Protein AF-A0A1F9QXV8-F1 (afdb_monomer)

pLDDT: mean 73.66, std 19.01, range [27.25, 93.25]

Mean predicted aligned error: 12.84 Å

Solvent-accessible surface area (backbone atoms only — not comparable to full-atom values): 5938 Å² total; per-residue (Å²): 134,53,77,61,58,55,46,53,60,40,51,72,34,73,67,36,40,56,58,51,54,53,46,52,71,59,48,52,61,51,51,46,44,40,28,79,68,62,69,54,78,71,72,92,54,81,56,72,72,52,35,49,53,49,51,51,50,56,52,47,55,51,52,50,52,52,34,54,75,65,69,70,56,74,74,78,74,83,57,82,82,71,82,82,90,82,90,90,80,82,85,90,82,132

Secondary structure (DSSP, 8-state):
--HHHHHHHHHHSHHHHHHHHHHHHHHHHHHHHHHTTTT--S-SS-SHHHHHHHHHHHHHHHHHHHHHHTT---GGGS-TT-------------

Structure (mmCIF, N/CA/C/O backbone):
data_AF-A0A1F9QXV8-F1
#
_entry.id   AF-A0A1F9QXV8-F1
#
loop_
_atom_site.group_PDB
_atom_site.id
_atom_site.type_symbol
_atom_site.label_atom_id
_atom_site.label_alt_id
_atom_site.label_comp_id
_atom_site.label_asym_id
_atom_site.label_entity_id
_atom_site.label_seq_id
_atom_site.pdbx_PDB_ins_code
_atom_site.Cartn_x
_atom_site.Cartn_y
_atom_site.Cartn_z
_atom_site.occupancy
_atom_site.B_iso_or_equiv
_atom_site.auth_seq_id
_atom_site.auth_comp_id
_atom_site.auth_asym_id
_atom_site.auth_atom_id
_atom_site.pdbx_PDB_model_num
ATOM 1 N N . MET A 1 1 ? -12.668 14.717 18.191 1.00 64.56 1 MET A N 1
ATOM 2 C CA . MET A 1 1 ? -12.818 13.355 17.640 1.00 64.56 1 MET A CA 1
ATOM 3 C C . MET A 1 1 ? -11.624 13.041 16.746 1.00 64.56 1 MET A C 1
ATOM 5 O O . MET A 1 1 ? -11.429 13.731 15.747 1.00 64.56 1 MET A O 1
ATOM 9 N N . THR A 1 2 ? -10.800 12.063 17.112 1.00 92.62 2 THR A N 1
ATOM 10 C CA . THR A 1 2 ? -9.571 11.693 16.391 1.00 92.62 2 THR A CA 1
ATOM 11 C C . THR A 1 2 ? -9.872 10.946 15.082 1.00 92.62 2 THR A C 1
ATOM 13 O O . THR A 1 2 ? -10.982 10.454 14.850 1.00 92.62 2 THR A O 1
ATOM 16 N N . ALA A 1 3 ? -8.886 10.848 14.182 1.00 85.94 3 ALA A N 1
ATOM 17 C CA . ALA A 1 3 ? -9.026 10.076 12.941 1.00 85.94 3 ALA A CA 1
ATOM 18 C C . ALA A 1 3 ? -9.340 8.592 13.213 1.00 85.94 3 ALA A C 1
ATOM 20 O O . ALA A 1 3 ? -10.117 7.979 12.474 1.00 85.94 3 ALA A O 1
ATOM 21 N N . ARG A 1 4 ? -8.786 8.054 14.305 1.00 87.56 4 ARG A N 1
ATOM 22 C CA . ARG A 1 4 ? -9.029 6.696 14.790 1.00 87.56 4 ARG A CA 1
ATOM 23 C C . ARG A 1 4 ? -10.475 6.508 15.242 1.00 87.56 4 ARG A C 1
ATOM 25 O O . ARG A 1 4 ? -11.157 5.649 14.696 1.00 87.56 4 ARG A O 1
ATOM 32 N N . GLU A 1 5 ? -10.975 7.368 16.127 1.00 90.38 5 GLU A N 1
ATOM 33 C CA . GLU A 1 5 ? -12.365 7.315 16.619 1.00 90.38 5 GLU A CA 1
ATOM 34 C C . GLU A 1 5 ? -13.384 7.421 15.476 1.00 90.38 5 GLU A C 1
ATOM 36 O O . GLU A 1 5 ? -14.405 6.730 15.437 1.00 90.38 5 GLU A O 1
ATOM 41 N N . ARG A 1 6 ? -13.100 8.269 14.479 1.00 88.38 6 ARG A N 1
ATOM 42 C CA . ARG A 1 6 ? -13.923 8.372 13.268 1.00 88.38 6 ARG A CA 1
ATOM 43 C C . ARG A 1 6 ? -13.957 7.066 12.478 1.00 88.38 6 ARG A C 1
ATOM 45 O O . ARG A 1 6 ? -14.992 6.753 11.885 1.00 88.38 6 ARG A O 1
ATOM 52 N N . MET A 1 7 ? -12.835 6.354 12.403 1.00 89.62 7 MET A N 1
ATOM 53 C CA . MET A 1 7 ? -12.747 5.088 11.683 1.00 89.62 7 MET A CA 1
ATOM 54 C C . MET A 1 7 ? -13.415 3.956 12.462 1.00 89.62 7 MET A C 1
ATOM 56 O O . MET A 1 7 ? -14.195 3.214 11.874 1.00 89.62 7 MET A O 1
ATOM 60 N N . GLU A 1 8 ? -13.217 3.887 13.777 1.00 90.69 8 GLU A N 1
ATOM 61 C CA . GLU A 1 8 ? -13.920 2.950 14.660 1.00 90.69 8 GLU A CA 1
ATOM 62 C C . GLU A 1 8 ? -15.436 3.096 14.496 1.00 90.69 8 GLU A C 1
ATOM 64 O O . GLU A 1 8 ? -16.117 2.131 14.151 1.00 90.69 8 GLU A O 1
ATOM 69 N N . ARG A 1 9 ? -15.962 4.326 14.557 1.00 91.81 9 ARG A N 1
ATOM 70 C CA . ARG A 1 9 ? -17.392 4.578 14.320 1.00 91.81 9 ARG A CA 1
ATOM 71 C C . ARG A 1 9 ? -17.860 4.123 12.932 1.00 91.81 9 ARG A C 1
ATOM 73 O O . ARG A 1 9 ? -18.963 3.599 12.797 1.00 91.81 9 ARG A O 1
ATOM 80 N N . LYS A 1 10 ? -17.041 4.297 11.887 1.00 87.06 10 LYS A N 1
ATOM 81 C CA . LYS A 1 10 ? -17.359 3.809 10.531 1.00 87.06 10 LYS A CA 1
ATOM 82 C C . LYS A 1 10 ? -17.418 2.277 10.484 1.00 87.06 10 LYS A C 1
ATOM 84 O O . LYS A 1 10 ? -18.350 1.744 9.879 1.00 87.06 10 LYS A O 1
ATOM 89 N N . LEU A 1 11 ? -16.484 1.581 11.137 1.00 90.75 11 LEU A N 1
ATOM 90 C CA . LEU A 1 11 ? -16.427 0.113 11.195 1.00 90.75 11 LEU A CA 1
ATOM 91 C C . LEU A 1 11 ? -17.550 -0.518 12.022 1.00 90.75 11 LEU A C 1
ATOM 93 O O . LEU A 1 11 ? -17.843 -1.691 11.829 1.00 90.75 11 LEU A O 1
ATOM 97 N N . LEU A 1 12 ? -18.217 0.221 12.907 1.00 92.19 12 LEU A N 1
ATOM 98 C CA . LEU A 1 12 ? -19.371 -0.312 13.644 1.00 92.19 12 LEU A CA 1
ATOM 99 C C . LEU A 1 12 ? -20.603 -0.516 12.745 1.00 92.19 12 LEU A C 1
ATOM 101 O O . LEU A 1 12 ? -21.460 -1.357 13.021 1.00 92.19 12 LEU A O 1
ATOM 105 N N . THR A 1 13 ? -20.693 0.207 11.627 1.00 93.25 13 THR A N 1
ATOM 106 C CA . THR A 1 13 ? -21.836 0.112 10.709 1.00 93.25 13 THR A CA 1
ATOM 107 C C . THR A 1 13 ? -21.723 -1.098 9.773 1.00 93.25 13 THR A C 1
ATOM 109 O O . THR A 1 13 ? -20.647 -1.397 9.255 1.00 93.25 13 THR A O 1
ATOM 112 N N . LYS A 1 14 ? -22.845 -1.777 9.467 1.00 88.88 14 LYS A N 1
ATOM 113 C CA . LYS A 1 14 ? -22.878 -2.875 8.471 1.00 88.88 14 LYS A CA 1
ATOM 114 C C . LYS A 1 14 ? -22.310 -2.432 7.112 1.00 88.88 14 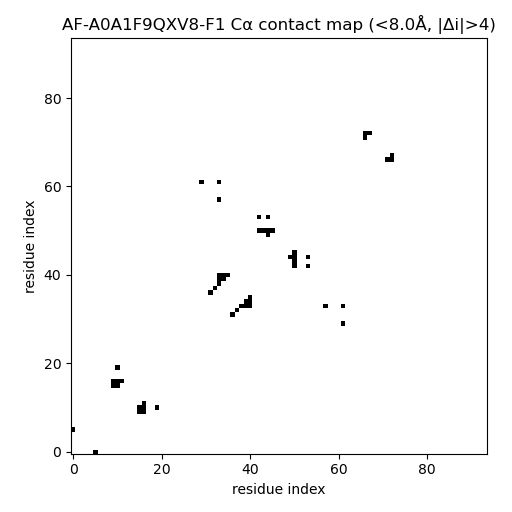LYS A C 1
ATOM 116 O O . LYS A 1 14 ? -21.466 -3.123 6.548 1.00 88.88 14 LYS A O 1
ATOM 121 N N . ARG A 1 15 ? -22.701 -1.239 6.644 1.00 88.44 15 ARG A N 1
ATOM 122 C CA . ARG A 1 15 ? -22.190 -0.627 5.405 1.00 88.44 15 ARG A CA 1
ATOM 123 C C . ARG A 1 15 ? -20.679 -0.382 5.454 1.00 88.44 15 ARG A C 1
ATOM 125 O O . ARG A 1 15 ? -19.979 -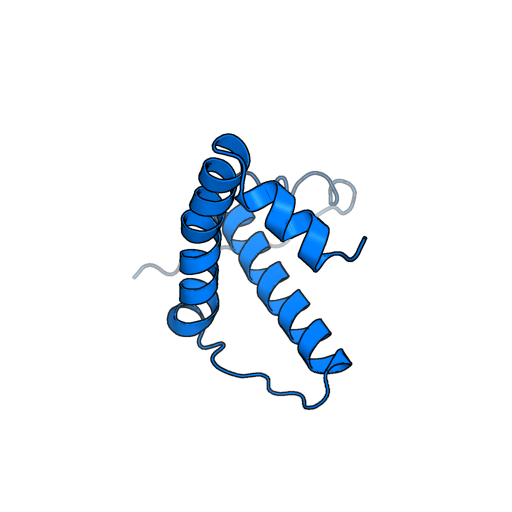0.694 4.497 1.00 88.44 15 ARG A O 1
ATOM 132 N N . GLY A 1 16 ? -20.173 0.162 6.561 1.00 87.00 16 GLY A N 1
ATOM 133 C CA . GLY A 1 16 ? -18.749 0.438 6.733 1.00 87.00 16 GLY A CA 1
ATOM 134 C C . GLY A 1 16 ? -17.900 -0.828 6.783 1.00 87.00 16 GLY A C 1
ATOM 135 O O . GLY A 1 16 ? -16.852 -0.859 6.147 1.00 87.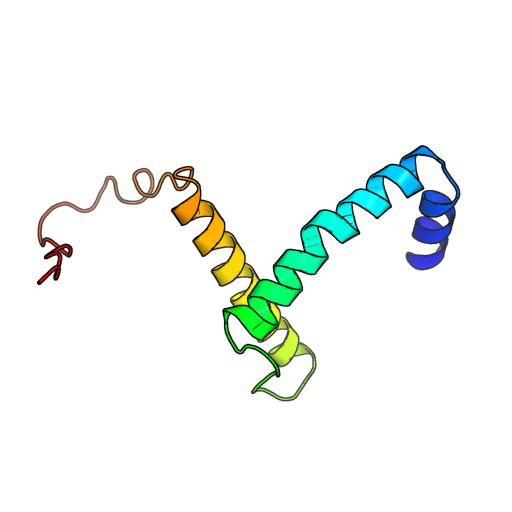00 16 GLY A O 1
ATOM 136 N N . ARG A 1 17 ? -18.374 -1.898 7.437 1.00 86.88 17 ARG A N 1
ATOM 137 C CA . ARG A 1 17 ? -17.704 -3.214 7.412 1.00 86.88 17 ARG A CA 1
ATOM 138 C C . ARG A 1 17 ? -17.650 -3.812 6.015 1.00 86.88 17 ARG A C 1
ATOM 140 O O . ARG A 1 17 ? -16.594 -4.285 5.611 1.00 86.88 17 ARG A O 1
ATOM 147 N N . ALA A 1 18 ? -18.757 -3.762 5.273 1.00 86.62 18 ALA A N 1
ATOM 148 C CA . ALA A 1 18 ? -18.807 -4.271 3.904 1.00 86.62 18 ALA A CA 1
ATOM 149 C C . ALA A 1 18 ? -17.813 -3.533 2.990 1.00 86.62 18 ALA A C 1
ATOM 151 O O . ALA A 1 18 ? -17.009 -4.170 2.316 1.00 86.62 18 ALA A O 1
ATOM 152 N N . LEU A 1 19 ? -17.793 -2.196 3.042 1.00 85.69 19 LEU A N 1
ATOM 153 C CA . LEU A 1 19 ? -16.822 -1.380 2.304 1.00 85.69 19 LEU A CA 1
ATOM 154 C C . LEU A 1 19 ? -15.377 -1.650 2.736 1.00 85.69 19 LEU A C 1
ATOM 156 O O . LEU A 1 19 ? -14.483 -1.732 1.899 1.00 85.69 19 LEU A O 1
ATOM 160 N N . TYR A 1 20 ? -15.133 -1.808 4.036 1.00 85.25 20 TYR A N 1
ATOM 161 C CA . TYR A 1 20 ? -13.792 -2.080 4.543 1.00 85.25 20 TYR A CA 1
ATOM 162 C C . TYR A 1 20 ? -13.282 -3.464 4.118 1.00 85.25 20 TYR A C 1
ATOM 164 O O . TYR A 1 20 ? -12.106 -3.605 3.790 1.00 85.25 20 TYR A O 1
ATOM 172 N N . LYS A 1 21 ? -14.165 -4.467 4.027 1.00 84.06 21 LYS A N 1
ATOM 173 C CA . LYS A 1 21 ? -13.830 -5.811 3.530 1.00 84.06 21 LYS A CA 1
ATOM 174 C C . LYS A 1 21 ? -13.324 -5.788 2.081 1.00 84.06 21 LYS A C 1
ATOM 176 O O . LYS A 1 21 ? -12.376 -6.500 1.760 1.00 84.06 21 LYS A O 1
ATOM 181 N N . LEU A 1 22 ? -13.892 -4.929 1.229 1.00 84.38 22 LEU A N 1
ATOM 182 C CA . LEU A 1 22 ? -13.432 -4.742 -0.158 1.00 84.38 22 LEU A CA 1
ATOM 183 C C . LEU A 1 22 ? -11.999 -4.194 -0.231 1.00 84.38 22 LEU A C 1
ATOM 185 O O . LEU A 1 22 ? -11.260 -4.493 -1.170 1.00 84.38 22 LEU A O 1
ATOM 189 N N . ARG A 1 23 ? -11.581 -3.415 0.776 1.00 76.88 23 ARG A N 1
ATOM 190 C CA . ARG A 1 23 ? -10.216 -2.888 0.845 1.00 76.88 23 ARG A CA 1
ATOM 191 C C . ARG A 1 23 ? -9.19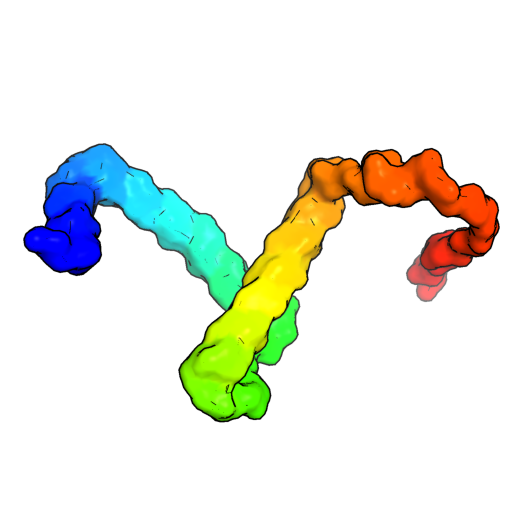7 -4.016 0.949 1.00 76.88 23 ARG A C 1
ATOM 193 O O . ARG A 1 23 ? -8.217 -3.965 0.219 1.00 76.88 23 ARG A O 1
ATOM 200 N N . GLY A 1 24 ? -9.459 -5.033 1.773 1.00 74.94 24 GLY A N 1
ATOM 201 C CA . GLY A 1 24 ? -8.603 -6.221 1.871 1.00 74.94 24 GLY A CA 1
ATOM 202 C C . GLY A 1 24 ? -8.448 -6.921 0.519 1.00 74.94 24 GLY A C 1
ATOM 203 O O . GLY A 1 24 ? -7.342 -7.154 0.058 1.00 74.94 24 GLY A O 1
ATOM 204 N N . GLN A 1 25 ? -9.550 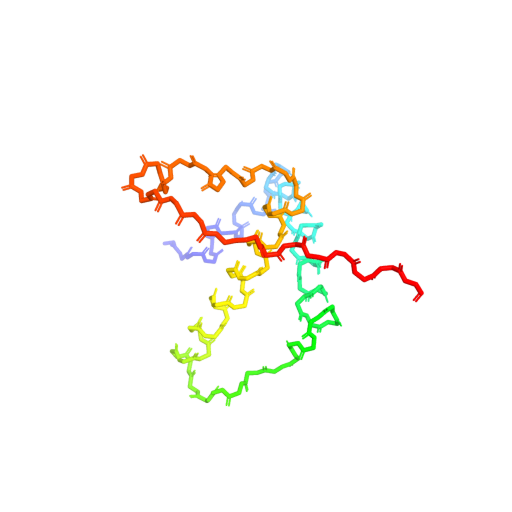-7.123 -0.204 1.00 77.75 25 GLN A N 1
ATOM 205 C CA . GLN A 1 25 ? -9.511 -7.747 -1.534 1.00 77.75 25 GLN A CA 1
ATOM 206 C C . GLN A 1 25 ? -8.718 -6.946 -2.575 1.00 77.75 25 GLN A C 1
ATOM 208 O O . GLN A 1 25 ? -8.218 -7.517 -3.537 1.00 77.75 25 GLN A O 1
ATOM 213 N N . THR A 1 26 ? -8.617 -5.627 -2.408 1.00 73.56 26 THR A N 1
ATOM 214 C CA . THR A 1 26 ? -7.955 -4.753 -3.385 1.00 73.56 26 THR A CA 1
ATOM 215 C C . THR A 1 26 ? -6.492 -4.504 -3.033 1.00 73.56 26 THR A C 1
ATOM 217 O O . THR A 1 26 ? -5.644 -4.468 -3.923 1.00 73.56 26 THR A O 1
ATOM 220 N N . ILE A 1 27 ? -6.192 -4.305 -1.747 1.00 75.75 27 ILE A N 1
ATOM 221 C CA . ILE A 1 27 ? -4.872 -3.866 -1.293 1.00 75.75 27 ILE A CA 1
ATOM 222 C C . ILE A 1 27 ? -3.918 -5.034 -1.037 1.00 75.75 27 ILE A C 1
ATOM 224 O O . ILE A 1 27 ? -2.746 -4.916 -1.374 1.00 75.75 27 ILE A O 1
ATOM 228 N N . GLU A 1 28 ? -4.405 -6.170 -0.530 1.00 81.88 28 GLU A N 1
ATOM 229 C CA . GLU A 1 28 ? -3.579 -7.364 -0.298 1.00 81.88 28 GLU A CA 1
ATOM 230 C C . GLU A 1 28 ? -2.899 -7.871 -1.581 1.00 81.88 28 GLU A C 1
ATOM 232 O O . GLU A 1 28 ? -1.676 -8.021 -1.582 1.00 81.88 28 GLU A O 1
ATOM 237 N N . PRO A 1 29 ? -3.600 -8.033 -2.726 1.00 79.19 29 PRO A N 1
ATOM 238 C CA . PRO A 1 29 ? -2.922 -8.428 -3.959 1.00 79.19 29 PRO A CA 1
ATOM 239 C C . PRO A 1 29 ? -1.984 -7.339 -4.494 1.00 79.19 29 PRO A C 1
ATOM 241 O O . PRO A 1 29 ? -1.000 -7.662 -5.154 1.00 79.19 29 PRO A O 1
ATOM 244 N N . ALA A 1 30 ? -2.245 -6.056 -4.219 1.00 77.19 30 ALA A N 1
ATOM 245 C CA . ALA A 1 30 ? -1.325 -4.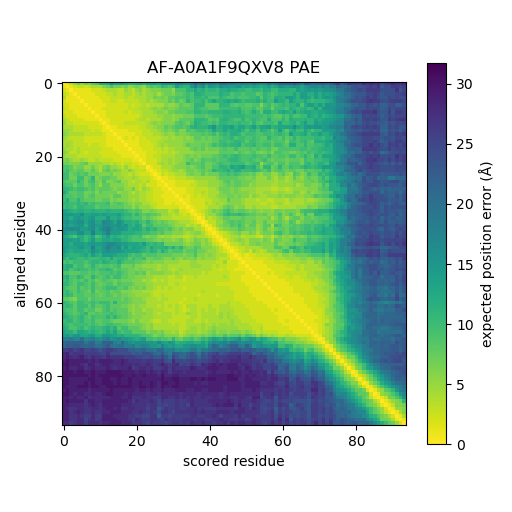985 -4.598 1.00 77.19 30 ALA A CA 1
ATOM 246 C C . ALA A 1 30 ? -0.020 -5.063 -3.790 1.00 77.19 30 ALA A C 1
ATOM 248 O O . ALA A 1 30 ? 1.059 -4.944 -4.370 1.00 77.19 30 ALA A O 1
ATOM 249 N N . PHE A 1 31 ? -0.108 -5.324 -2.483 1.00 75.19 31 PHE A N 1
ATOM 250 C CA . PHE A 1 31 ? 1.058 -5.541 -1.629 1.00 75.19 31 PHE A CA 1
ATOM 251 C C . PHE A 1 31 ? 1.840 -6.793 -2.028 1.00 75.19 31 PHE A C 1
ATOM 253 O O . PHE A 1 31 ? 3.056 -6.698 -2.171 1.00 75.19 31 PHE A O 1
ATOM 260 N N . GLY A 1 32 ? 1.169 -7.920 -2.288 1.00 81.19 32 GLY A N 1
ATOM 261 C CA . GLY A 1 32 ? 1.828 -9.136 -2.784 1.00 81.19 32 GLY A CA 1
ATOM 262 C C . GLY A 1 32 ? 2.533 -8.918 -4.129 1.00 81.19 32 GLY A C 1
ATOM 263 O O . GLY A 1 32 ? 3.675 -9.311 -4.315 1.00 81.19 32 GLY A O 1
ATOM 264 N N . GLN A 1 33 ? 1.915 -8.182 -5.060 1.00 82.62 33 GLN A N 1
ATOM 265 C CA . GLN A 1 33 ? 2.549 -7.848 -6.344 1.00 82.62 33 GLN A CA 1
ATOM 266 C C . GLN A 1 33 ? 3.731 -6.877 -6.222 1.00 82.62 33 GLN A C 1
ATOM 268 O O . GLN A 1 33 ? 4.586 -6.847 -7.105 1.00 82.62 33 GLN A O 1
ATOM 273 N N . ILE A 1 34 ? 3.755 -6.026 -5.196 1.00 82.12 34 ILE A N 1
ATOM 274 C CA . ILE A 1 34 ? 4.881 -5.119 -4.942 1.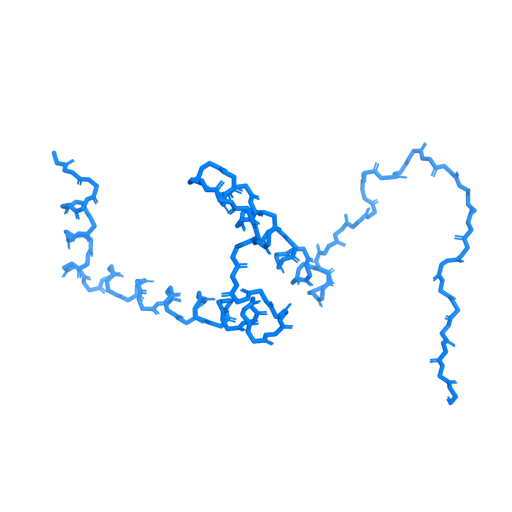00 82.12 34 ILE A CA 1
ATOM 275 C C . ILE A 1 34 ? 6.043 -5.884 -4.303 1.00 82.12 34 ILE A C 1
ATOM 277 O O . ILE A 1 34 ? 7.170 -5.717 -4.757 1.00 82.12 34 ILE A O 1
ATOM 281 N N . LYS A 1 35 ? 5.763 -6.727 -3.307 1.00 78.00 35 LYS A N 1
ATOM 282 C CA . LYS A 1 35 ? 6.766 -7.527 -2.597 1.00 78.00 35 LYS A CA 1
ATOM 283 C C . LYS A 1 35 ? 7.270 -8.675 -3.470 1.00 78.00 35 LYS A C 1
ATOM 285 O O . LYS A 1 35 ? 8.294 -8.535 -4.126 1.00 78.00 35 LYS A O 1
ATOM 290 N N . ASP A 1 36 ? 6.461 -9.714 -3.646 1.00 78.06 36 ASP A N 1
ATOM 291 C CA . ASP A 1 36 ? 6.850 -10.927 -4.375 1.00 78.06 36 ASP A CA 1
ATOM 292 C C . ASP A 1 36 ? 6.957 -10.690 -5.888 1.00 78.06 36 ASP A C 1
ATOM 294 O O . ASP A 1 36 ? 7.856 -11.186 -6.560 1.00 78.06 36 ASP A O 1
ATOM 298 N N . GLY A 1 37 ? 6.033 -9.906 -6.452 1.00 72.81 37 GLY A N 1
ATOM 299 C CA . GLY A 1 37 ? 5.964 -9.691 -7.902 1.00 72.81 37 GLY A CA 1
ATOM 300 C C . GLY A 1 37 ? 7.017 -8.730 -8.465 1.00 72.81 37 GLY A C 1
ATOM 301 O O . GLY A 1 37 ? 7.204 -8.682 -9.681 1.00 72.81 37 GLY A O 1
ATOM 302 N N . ARG A 1 38 ? 7.672 -7.932 -7.614 1.00 73.56 38 ARG A N 1
ATOM 303 C CA . ARG A 1 38 ? 8.669 -6.928 -8.022 1.00 73.56 38 ARG A CA 1
ATOM 304 C C . ARG A 1 38 ? 9.943 -6.908 -7.183 1.00 73.56 38 ARG A C 1
ATOM 306 O O . ARG A 1 38 ? 10.820 -6.100 -7.476 1.00 73.56 38 ARG A O 1
ATOM 313 N N . GLY A 1 39 ? 10.057 -7.781 -6.184 1.00 77.19 39 GLY A N 1
ATOM 314 C CA . GLY A 1 39 ? 11.220 -7.870 -5.302 1.00 77.19 39 GLY A CA 1
ATOM 315 C C . GLY A 1 39 ? 11.420 -6.628 -4.431 1.00 77.19 39 GLY A C 1
ATOM 316 O O . GLY A 1 39 ? 12.543 -6.337 -4.025 1.00 77.19 39 GLY A O 1
ATOM 317 N N . CYS A 1 40 ? 10.366 -5.843 -4.177 1.00 76.31 40 CYS A N 1
ATOM 318 C CA . CYS A 1 40 ? 10.445 -4.655 -3.326 1.00 76.31 40 CYS A CA 1
ATOM 319 C C . CYS A 1 40 ? 10.184 -5.024 -1.856 1.00 76.31 40 CYS A C 1
ATOM 321 O O . CYS A 1 40 ? 9.206 -4.572 -1.255 1.00 76.31 40 CYS A O 1
ATOM 323 N N . ASP A 1 41 ? 11.053 -5.857 -1.283 1.00 74.56 41 ASP A N 1
ATOM 324 C CA . ASP A 1 41 ? 10.889 -6.396 0.076 1.00 74.56 41 ASP A CA 1
ATOM 325 C C . ASP A 1 41 ? 11.411 -5.464 1.180 1.00 74.56 41 ASP A C 1
ATOM 327 O O . ASP A 1 41 ? 11.155 -5.682 2.366 1.00 74.56 41 ASP A O 1
ATOM 331 N N . GLY A 1 42 ? 12.100 -4.383 0.806 1.00 79.31 42 GLY A N 1
ATOM 332 C CA . GLY A 1 42 ? 12.641 -3.401 1.738 1.00 79.31 42 GLY A CA 1
ATOM 333 C C . GLY A 1 42 ? 12.847 -2.022 1.116 1.00 79.31 42 GLY A C 1
ATOM 334 O O . GLY A 1 42 ? 12.831 -1.853 -0.101 1.00 79.31 42 GLY A O 1
ATOM 335 N N . PHE A 1 43 ? 13.048 -1.030 1.982 1.00 79.81 43 PHE A N 1
ATOM 336 C CA . PHE A 1 43 ? 13.419 0.330 1.592 1.00 79.81 43 PHE A CA 1
ATOM 337 C C . PHE A 1 43 ? 14.941 0.456 1.551 1.00 79.81 43 PHE A C 1
ATOM 339 O O . PHE A 1 43 ? 15.624 0.059 2.498 1.00 79.81 43 PHE A O 1
ATOM 346 N N . SER A 1 44 ? 15.479 1.021 0.472 1.00 80.56 44 SER A N 1
ATOM 347 C CA . SER A 1 44 ? 16.924 1.236 0.342 1.00 80.56 44 SER A CA 1
ATOM 348 C C . SER A 1 44 ? 17.375 2.499 1.076 1.00 80.56 44 SER A C 1
ATOM 350 O O . SER A 1 44 ? 18.500 2.545 1.580 1.00 80.56 44 SER A O 1
ATOM 352 N N . ARG A 1 45 ? 16.516 3.525 1.184 1.00 79.62 45 ARG A N 1
ATOM 353 C CA . ARG A 1 45 ? 16.818 4.744 1.949 1.00 79.62 45 ARG A CA 1
ATOM 354 C C . ARG A 1 45 ? 16.322 4.646 3.387 1.00 79.62 45 ARG A C 1
ATOM 356 O O . ARG A 1 45 ? 15.248 4.128 3.681 1.00 79.62 45 ARG A O 1
ATOM 363 N N . ARG A 1 46 ? 17.107 5.221 4.301 1.00 81.44 46 ARG A N 1
ATOM 364 C CA . ARG A 1 46 ? 16.750 5.367 5.719 1.00 81.44 46 ARG A CA 1
ATOM 365 C C . ARG A 1 46 ? 16.122 6.740 5.965 1.00 81.44 46 ARG A C 1
ATOM 367 O O . ARG A 1 46 ? 16.540 7.730 5.364 1.00 81.44 46 ARG A O 1
ATOM 374 N N . GLY A 1 47 ? 15.153 6.789 6.879 1.00 85.94 47 GLY A N 1
ATOM 375 C CA . GLY A 1 47 ? 14.404 7.996 7.246 1.00 85.94 47 GLY A CA 1
ATOM 376 C C . GLY A 1 47 ? 12.960 7.982 6.734 1.00 85.94 47 GLY A C 1
ATOM 377 O O . GLY A 1 47 ? 12.686 7.576 5.610 1.00 85.94 47 GLY A O 1
ATOM 378 N N . ALA A 1 48 ? 12.014 8.441 7.559 1.00 83.69 48 ALA A N 1
ATOM 379 C CA . ALA A 1 48 ? 10.584 8.347 7.242 1.00 83.69 48 ALA A CA 1
ATOM 380 C C . ALA A 1 48 ? 10.197 9.116 5.965 1.00 83.69 48 ALA A C 1
ATOM 382 O O . ALA A 1 48 ? 9.445 8.608 5.142 1.00 83.69 48 ALA A O 1
ATOM 383 N N . LYS A 1 49 ? 10.752 10.320 5.765 1.00 87.62 49 LYS A N 1
ATOM 384 C CA . LYS A 1 49 ? 10.451 11.157 4.588 1.00 87.62 49 LYS A CA 1
ATOM 385 C C . LYS A 1 49 ? 10.947 10.539 3.273 1.00 87.62 49 LYS A C 1
ATOM 387 O O . LYS A 1 49 ? 10.282 10.626 2.244 1.00 87.62 49 LYS A O 1
ATOM 392 N N . THR A 1 50 ? 12.127 9.927 3.294 1.00 85.12 50 THR A N 1
ATOM 393 C CA . THR A 1 50 ? 12.750 9.312 2.114 1.00 85.12 50 THR A CA 1
ATOM 394 C C . THR A 1 50 ? 12.120 7.959 1.794 1.00 85.12 50 THR A C 1
ATOM 396 O O . THR A 1 50 ? 11.870 7.679 0.620 1.00 85.12 50 THR A O 1
ATOM 399 N N . ALA A 1 51 ? 11.779 7.169 2.816 1.00 85.12 51 ALA A N 1
ATOM 400 C CA . ALA A 1 51 ? 11.001 5.942 2.661 1.00 85.12 51 ALA A CA 1
ATOM 401 C C . ALA A 1 51 ? 9.597 6.224 2.096 1.00 85.12 51 ALA A C 1
ATOM 403 O O . ALA A 1 51 ? 9.149 5.519 1.198 1.00 85.12 51 ALA A O 1
ATOM 404 N N . ASP A 1 52 ? 8.934 7.300 2.532 1.00 85.25 52 ASP A N 1
ATOM 405 C CA . ASP A 1 52 ? 7.625 7.708 2.001 1.00 85.25 52 ASP A CA 1
ATOM 406 C C . ASP A 1 52 ? 7.685 8.084 0.509 1.00 85.25 52 ASP A C 1
ATOM 408 O O . ASP A 1 52 ? 6.840 7.682 -0.295 1.00 85.25 52 ASP A O 1
ATOM 412 N N . SER A 1 53 ? 8.750 8.781 0.105 1.00 86.44 53 SER A N 1
ATOM 413 C CA . SER A 1 53 ? 8.991 9.100 -1.308 1.00 86.44 53 SER A CA 1
ATOM 414 C C . SER A 1 53 ? 9.278 7.844 -2.148 1.00 86.44 53 SER A C 1
ATOM 416 O O . SER A 1 53 ? 8.823 7.743 -3.286 1.00 86.44 53 SER A O 1
ATOM 418 N N . GLU A 1 54 ? 10.008 6.868 -1.595 1.00 86.69 54 GLU A N 1
ATOM 419 C CA . GLU A 1 54 ? 10.234 5.555 -2.227 1.00 86.69 54 GLU A CA 1
ATOM 420 C C . GLU A 1 54 ? 8.929 4.781 -2.392 1.00 86.69 54 GLU A C 1
ATOM 422 O O . GLU A 1 54 ? 8.617 4.289 -3.477 1.00 86.69 54 GLU A O 1
ATOM 427 N N . TRP A 1 55 ? 8.139 4.721 -1.323 1.00 85.25 55 TRP A N 1
ATOM 428 C CA . TRP A 1 55 ? 6.841 4.070 -1.309 1.00 85.25 55 TRP A CA 1
ATOM 429 C C . TRP A 1 55 ? 5.892 4.667 -2.351 1.00 85.25 55 TRP A C 1
ATOM 431 O O . TRP A 1 55 ? 5.247 3.938 -3.109 1.00 85.25 55 TRP A O 1
ATOM 441 N N . SER A 1 56 ? 5.865 5.996 -2.448 1.00 87.38 56 SER A N 1
ATOM 442 C CA . SER A 1 56 ? 5.072 6.727 -3.436 1.00 87.38 56 SER A CA 1
ATOM 443 C C . SER A 1 56 ? 5.484 6.393 -4.871 1.00 87.38 56 SER A C 1
ATOM 445 O O . SER A 1 56 ? 4.619 6.174 -5.726 1.00 87.38 56 SER A O 1
ATOM 447 N N . LEU A 1 57 ? 6.787 6.283 -5.143 1.00 89.25 57 LEU A N 1
ATOM 448 C CA . LEU A 1 57 ? 7.291 5.880 -6.456 1.00 89.25 57 LEU A CA 1
ATOM 449 C C . LEU A 1 57 ? 6.893 4.435 -6.794 1.00 89.25 57 LEU A C 1
ATOM 451 O O . LEU A 1 57 ? 6.355 4.192 -7.875 1.00 89.25 57 LEU A O 1
ATOM 455 N N . MET A 1 58 ? 7.072 3.492 -5.864 1.00 86.31 58 MET A N 1
ATOM 456 C CA . MET A 1 58 ? 6.685 2.084 -6.047 1.00 86.31 58 MET A CA 1
ATOM 457 C C . MET A 1 58 ? 5.180 1.912 -6.298 1.00 86.31 58 MET A C 1
ATOM 459 O O . MET A 1 58 ? 4.759 1.149 -7.172 1.00 86.31 58 MET A O 1
ATOM 463 N N . CYS A 1 59 ? 4.342 2.659 -5.576 1.00 86.62 59 CYS A N 1
ATOM 464 C CA . CYS A 1 59 ? 2.898 2.670 -5.806 1.00 86.62 59 CYS A CA 1
ATOM 465 C C . CYS A 1 59 ? 2.542 3.274 -7.171 1.00 86.62 59 CYS A C 1
ATOM 467 O O . CYS A 1 59 ? 1.643 2.786 -7.859 1.00 86.62 59 CYS A O 1
ATOM 469 N N . THR A 1 60 ? 3.254 4.318 -7.591 1.00 88.00 60 THR A N 1
ATOM 470 C CA . THR A 1 60 ? 3.027 4.965 -8.887 1.00 88.00 60 THR A CA 1
ATOM 471 C C . THR A 1 60 ? 3.344 4.009 -10.031 1.00 88.00 60 THR A C 1
ATOM 473 O O . THR A 1 60 ? 2.495 3.796 -10.895 1.00 88.00 60 THR A O 1
ATOM 476 N N . THR A 1 61 ? 4.503 3.348 -10.009 1.00 88.94 61 THR A N 1
ATOM 477 C CA . THR A 1 61 ? 4.869 2.361 -11.039 1.00 88.94 61 THR A CA 1
ATOM 478 C C . THR A 1 61 ? 3.914 1.162 -11.046 1.00 88.94 61 THR A C 1
ATOM 480 O O . THR A 1 61 ? 3.548 0.679 -12.120 1.00 88.94 61 THR A O 1
ATOM 483 N N . HIS A 1 62 ? 3.414 0.723 -9.881 1.00 85.25 62 HIS A N 1
ATOM 484 C CA . HIS A 1 62 ? 2.321 -0.254 -9.794 1.00 85.25 62 HIS A CA 1
ATOM 485 C C . HIS A 1 62 ? 1.078 0.187 -10.561 1.00 85.25 62 HIS A C 1
ATOM 487 O O . HIS A 1 62 ? 0.582 -0.549 -11.416 1.00 85.25 62 HIS A O 1
ATOM 493 N N . ASN A 1 63 ? 0.587 1.386 -10.266 1.00 85.81 63 ASN A N 1
ATOM 494 C CA . ASN A 1 63 ? -0.642 1.903 -10.850 1.00 85.81 63 ASN A CA 1
ATOM 495 C C . ASN A 1 63 ? -0.494 2.140 -12.357 1.00 85.81 63 ASN A C 1
ATOM 497 O O . ASN A 1 63 ? -1.386 1.770 -13.120 1.00 85.81 63 ASN A O 1
ATOM 501 N N . LEU A 1 64 ? 0.648 2.675 -12.796 1.00 86.06 64 LEU A N 1
ATOM 502 C CA . LEU A 1 64 ? 0.960 2.873 -14.212 1.00 86.06 64 LEU A CA 1
ATOM 503 C C . LEU A 1 64 ? 0.962 1.550 -14.981 1.00 86.06 64 LEU A C 1
ATOM 505 O O . LEU A 1 64 ? 0.332 1.459 -16.034 1.00 86.06 64 LEU A O 1
ATOM 509 N N . LEU A 1 65 ? 1.580 0.502 -14.430 1.00 85.88 65 LEU A N 1
ATOM 510 C CA . LEU A 1 65 ? 1.581 -0.822 -15.052 1.00 85.88 65 LEU A CA 1
ATOM 511 C C . LEU A 1 65 ? 0.161 -1.390 -15.188 1.00 85.88 65 LEU A C 1
ATOM 513 O O . LEU A 1 65 ? -0.173 -1.978 -16.217 1.00 85.88 65 LEU A O 1
ATOM 517 N N . LYS A 1 66 ? -0.705 -1.188 -14.186 1.00 85.12 66 LYS A N 1
ATOM 518 C CA . LYS A 1 66 ? -2.115 -1.604 -14.272 1.00 85.12 66 LYS A CA 1
ATOM 519 C C . LYS A 1 66 ? -2.885 -0.814 -15.326 1.00 85.12 66 LYS A C 1
ATOM 521 O O . LYS A 1 66 ? -3.669 -1.410 -16.062 1.00 85.12 66 LYS A O 1
ATOM 526 N N . LEU A 1 67 ? -2.659 0.495 -15.431 1.00 86.19 67 LEU A N 1
ATOM 527 C CA . LEU A 1 67 ? -3.285 1.331 -16.458 1.00 86.19 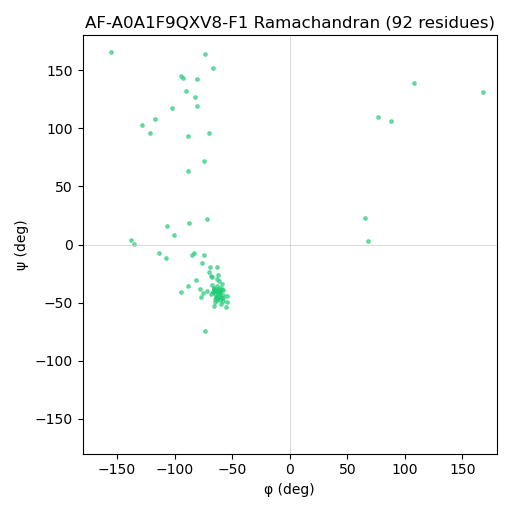67 LEU A CA 1
ATOM 528 C C . LEU A 1 67 ? -2.854 0.909 -17.864 1.00 86.19 67 LEU A C 1
ATOM 530 O O . LEU A 1 67 ? -3.720 0.737 -18.724 1.00 86.19 67 LEU A O 1
ATOM 534 N N . TRP A 1 68 ? -1.557 0.677 -18.071 1.00 85.06 68 TRP A N 1
ATOM 535 C CA . TRP A 1 68 ? -1.015 0.186 -19.335 1.00 85.06 68 TRP A CA 1
ATOM 536 C C . TRP A 1 68 ? -1.610 -1.177 -19.714 1.00 85.06 68 TRP A C 1
ATOM 538 O O . TRP A 1 68 ? -2.208 -1.299 -20.779 1.00 85.06 68 TRP A O 1
ATOM 548 N N . ARG A 1 69 ? -1.582 -2.165 -18.804 1.00 83.38 69 ARG A N 1
ATOM 549 C CA . ARG A 1 69 ? -2.173 -3.501 -19.037 1.00 83.38 69 ARG A CA 1
ATOM 550 C C . ARG A 1 69 ? -3.680 -3.466 -19.286 1.00 83.38 69 ARG A C 1
ATOM 552 O O . ARG A 1 69 ? -4.198 -4.302 -20.011 1.00 83.38 69 ARG A O 1
ATOM 559 N N . SER A 1 70 ? -4.395 -2.517 -18.682 1.00 85.81 70 SER A N 1
ATOM 560 C CA . SER A 1 70 ? -5.845 -2.390 -18.868 1.00 85.81 70 SER A CA 1
ATOM 561 C C . SER A 1 70 ? -6.254 -1.802 -20.224 1.00 85.81 70 SER A C 1
ATOM 563 O O . SER A 1 70 ? -7.449 -1.728 -20.499 1.00 85.81 70 SER A O 1
ATOM 565 N N . GLY A 1 71 ? -5.305 -1.297 -21.025 1.00 79.25 71 GLY A N 1
ATOM 566 C CA . GLY A 1 71 ? -5.591 -0.582 -22.275 1.00 79.25 71 GLY A CA 1
ATOM 567 C C . GLY A 1 71 ? -6.284 0.776 -22.082 1.00 79.25 71 GLY A C 1
ATOM 568 O O . GLY A 1 71 ? -6.606 1.454 -23.051 1.00 79.25 71 GLY A O 1
ATOM 569 N N . LYS A 1 72 ? -6.510 1.209 -20.832 1.00 70.31 72 LYS A N 1
ATOM 570 C CA . LYS A 1 72 ? -7.154 2.493 -20.493 1.00 70.31 72 LYS A CA 1
ATOM 571 C C . LYS A 1 72 ? -6.182 3.672 -20.502 1.00 70.31 72 LYS A C 1
ATOM 573 O O . LYS A 1 72 ? -6.607 4.819 -20.354 1.00 70.31 72 LYS A O 1
ATOM 578 N N . ALA A 1 73 ? -4.887 3.406 -20.657 1.00 63.97 73 ALA A N 1
ATOM 579 C CA . ALA A 1 73 ? -3.871 4.435 -20.788 1.00 63.97 73 ALA A CA 1
ATOM 580 C C . ALA A 1 73 ? -4.024 5.147 -22.144 1.00 63.97 73 ALA A C 1
ATOM 582 O O . ALA A 1 73 ? -3.512 4.698 -23.166 1.00 63.97 73 ALA A O 1
ATOM 583 N N . LYS A 1 74 ? -4.725 6.286 -22.164 1.00 60.50 74 LYS A N 1
ATOM 584 C CA . LYS A 1 74 ? -4.746 7.199 -23.317 1.00 60.50 74 LYS A CA 1
ATOM 585 C C . LYS A 1 74 ? -3.421 7.965 -23.380 1.00 60.50 74 LYS A C 1
ATOM 587 O O . LYS A 1 74 ? -3.374 9.152 -23.079 1.00 60.50 74 LYS A O 1
ATOM 592 N N . ILE A 1 75 ? -2.342 7.279 -23.755 1.00 58.84 75 ILE A N 1
ATOM 593 C CA . ILE A 1 75 ? -1.001 7.876 -23.912 1.00 58.84 75 ILE A CA 1
ATOM 594 C C . ILE A 1 75 ? -0.993 8.937 -25.038 1.00 58.84 75 ILE A C 1
ATOM 596 O O . ILE A 1 75 ? -0.173 9.847 -25.041 1.00 58.84 75 ILE A O 1
ATOM 600 N N . GLY A 1 76 ? -1.972 8.903 -25.948 1.00 52.34 76 GLY A N 1
ATOM 601 C CA . GLY A 1 76 ? -2.017 9.749 -27.143 1.00 52.34 76 GLY A CA 1
ATOM 602 C C . GLY A 1 76 ? -2.664 11.138 -27.034 1.00 52.34 76 GLY A C 1
ATOM 603 O O . GLY A 1 76 ? -3.036 11.662 -28.075 1.00 52.34 76 GLY A O 1
ATOM 604 N N . ARG A 1 77 ? -2.862 11.751 -25.852 1.00 46.09 77 ARG A N 1
ATOM 605 C CA . ARG A 1 77 ? -3.475 13.108 -25.784 1.00 46.09 77 ARG A CA 1
ATOM 606 C C . ARG A 1 77 ? -2.568 14.235 -25.273 1.00 46.09 77 ARG A C 1
ATOM 608 O O . ARG A 1 77 ? -2.956 15.389 -25.378 1.00 46.09 77 ARG A O 1
ATOM 615 N N . VAL A 1 78 ? -1.362 13.939 -24.787 1.00 47.88 78 VAL A N 1
ATOM 616 C CA . VAL A 1 78 ? -0.401 14.982 -24.351 1.00 47.88 78 VAL A CA 1
ATOM 617 C C . VAL A 1 78 ? 0.776 15.152 -25.327 1.00 47.88 78 VAL A C 1
ATOM 619 O O . VAL A 1 78 ? 1.468 16.157 -25.277 1.00 47.88 78 VAL A O 1
ATOM 622 N N . LEU A 1 79 ? 0.955 14.236 -26.286 1.00 46.38 79 LEU A N 1
ATOM 623 C CA . LEU A 1 79 ? 2.043 14.289 -27.278 1.00 46.38 79 LEU A CA 1
ATOM 624 C C . LEU A 1 79 ? 1.574 14.675 -28.695 1.00 46.38 79 LEU A C 1
ATOM 626 O O . LEU A 1 79 ? 2.309 14.498 -29.658 1.00 46.38 79 LEU A O 1
ATOM 630 N N . GLY A 1 80 ? 0.365 15.228 -28.843 1.00 36.12 80 GLY A N 1
ATOM 631 C CA . GLY A 1 80 ? -0.192 15.671 -30.134 1.00 36.12 80 GLY A CA 1
ATOM 632 C C . GLY A 1 80 ? 0.439 16.944 -30.720 1.00 36.12 80 GLY A C 1
ATOM 633 O O . GLY A 1 80 ? -0.213 17.622 -31.505 1.00 36.12 80 GLY A O 1
ATOM 634 N N . GLY A 1 81 ? 1.662 17.294 -30.312 1.00 39.16 81 GLY A N 1
ATOM 635 C CA . GLY A 1 81 ? 2.370 18.502 -30.744 1.00 39.16 81 GLY A CA 1
ATOM 636 C C . GLY A 1 81 ? 3.858 18.314 -31.051 1.00 39.16 81 GLY A C 1
ATOM 637 O O . GLY A 1 81 ? 4.520 19.296 -31.359 1.00 39.16 81 GLY A O 1
ATOM 638 N N . MET A 1 82 ? 4.403 17.094 -30.986 1.00 38.00 82 MET A N 1
ATOM 639 C CA . MET A 1 82 ? 5.795 16.834 -31.373 1.00 38.00 82 MET A CA 1
ATOM 640 C C . MET A 1 82 ? 5.838 15.674 -32.359 1.00 38.00 82 MET A C 1
ATOM 642 O O . MET A 1 82 ? 5.633 14.508 -32.033 1.00 38.00 82 MET A O 1
ATOM 646 N N . THR A 1 83 ? 6.005 16.071 -33.607 1.00 42.19 83 THR A N 1
ATOM 647 C CA . THR A 1 83 ? 6.077 15.263 -34.808 1.00 42.19 83 THR A CA 1
ATOM 648 C C . THR A 1 83 ? 7.327 14.381 -34.857 1.00 42.19 83 THR A C 1
ATOM 650 O O . THR A 1 83 ? 8.394 14.751 -34.385 1.00 42.19 83 THR A O 1
ATOM 653 N N . ALA A 1 84 ? 7.146 13.262 -35.565 1.00 39.94 84 ALA A N 1
ATOM 654 C CA . ALA A 1 84 ? 8.128 12.535 -36.370 1.00 39.94 84 ALA A CA 1
ATOM 655 C C . ALA A 1 84 ? 9.186 11.649 -35.675 1.00 39.94 84 ALA A C 1
ATOM 657 O O . ALA A 1 84 ? 10.200 12.113 -35.174 1.00 39.94 84 ALA A O 1
ATOM 658 N N . GLY A 1 85 ? 8.987 10.335 -35.860 1.00 45.53 85 GLY A N 1
ATOM 659 C CA . GLY A 1 85 ? 10.046 9.392 -36.234 1.00 45.53 85 GLY A CA 1
ATOM 660 C C . GLY A 1 85 ? 10.851 8.764 -35.097 1.00 45.53 85 GLY A C 1
ATOM 661 O O . GLY A 1 85 ? 11.708 9.417 -34.529 1.00 45.53 85 GLY A O 1
ATOM 662 N N . VAL A 1 86 ? 10.595 7.476 -34.823 1.00 38.09 86 VAL A N 1
ATOM 663 C CA . VAL A 1 86 ? 11.546 6.331 -34.769 1.00 38.09 86 VAL A CA 1
ATOM 664 C C . VAL A 1 86 ? 10.795 5.138 -34.120 1.00 38.09 86 VAL A C 1
ATOM 666 O O . VAL A 1 86 ? 10.138 5.322 -33.093 1.00 38.09 86 VAL A O 1
ATOM 669 N N . PRO A 1 87 ? 10.819 3.920 -34.700 1.00 38.56 87 PRO A N 1
ATOM 670 C CA . PRO A 1 87 ? 10.031 2.786 -34.216 1.00 38.56 87 PRO A CA 1
ATOM 671 C C . PRO A 1 87 ? 10.728 2.086 -33.034 1.00 38.56 87 PRO A C 1
ATOM 673 O O . PRO A 1 87 ? 11.880 1.687 -33.147 1.00 38.56 87 PRO A O 1
ATOM 676 N N . ILE A 1 88 ? 10.028 1.901 -31.906 1.00 36.72 88 ILE A N 1
ATOM 677 C CA . ILE A 1 88 ? 10.560 1.227 -30.69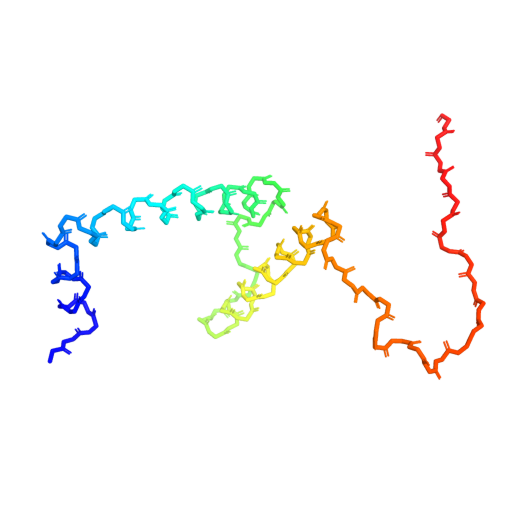3 1.00 36.72 88 ILE A CA 1
ATOM 678 C C . ILE A 1 88 ? 10.091 -0.245 -30.577 1.00 36.72 88 ILE A C 1
ATOM 680 O O . ILE A 1 88 ? 10.358 -0.921 -29.592 1.00 36.72 88 ILE A O 1
ATOM 684 N N . PHE A 1 89 ? 9.437 -0.808 -31.596 1.00 32.94 89 PHE A N 1
ATOM 685 C CA . PHE A 1 89 ? 9.015 -2.215 -31.577 1.00 32.94 89 PHE A CA 1
ATOM 686 C C . PHE A 1 89 ? 9.618 -3.005 -32.742 1.00 32.94 89 PHE A C 1
ATOM 688 O O . PHE A 1 89 ? 9.056 -3.043 -33.831 1.00 32.94 89 PHE A O 1
ATOM 695 N N . ALA A 1 90 ? 10.737 -3.681 -32.480 1.00 27.25 90 ALA A N 1
ATOM 696 C CA . ALA A 1 90 ? 11.085 -4.927 -33.156 1.00 27.25 90 ALA A CA 1
ATOM 697 C C . ALA A 1 90 ? 10.766 -6.081 -32.179 1.00 27.25 90 ALA A C 1
ATOM 699 O O . ALA A 1 90 ? 11.324 -6.098 -31.079 1.00 27.25 90 ALA A O 1
ATOM 700 N N . PRO A 1 91 ? 9.840 -7.002 -32.503 1.00 31.73 91 PRO A N 1
ATOM 701 C CA . PRO A 1 91 ? 9.515 -8.133 -31.644 1.00 31.73 91 PRO A CA 1
ATOM 702 C C . PRO A 1 91 ? 10.555 -9.244 -31.833 1.00 31.73 91 PRO A C 1
ATOM 704 O O . PRO A 1 91 ? 10.700 -9.783 -32.926 1.00 31.73 91 PRO A O 1
ATOM 707 N N . VAL A 1 92 ? 11.262 -9.608 -30.763 1.00 32.84 92 VAL A N 1
ATOM 708 C CA . VAL A 1 92 ? 12.062 -10.839 -30.718 1.00 32.84 92 VAL A CA 1
ATOM 709 C C . VAL A 1 92 ? 11.144 -11.962 -30.237 1.00 32.84 92 VAL A C 1
ATOM 711 O O . VAL A 1 92 ? 10.936 -12.141 -29.041 1.00 32.84 92 VAL A O 1
ATOM 714 N N . TYR A 1 93 ? 10.549 -12.672 -31.192 1.00 31.23 93 TYR A N 1
ATOM 715 C CA . TYR A 1 93 ? 10.133 -14.064 -31.039 1.00 31.23 93 TYR A CA 1
ATOM 716 C C . TYR A 1 93 ? 10.946 -14.871 -32.056 1.00 31.23 93 TYR A C 1
ATOM 718 O O . TYR A 1 93 ? 10.712 -14.751 -33.258 1.00 31.23 93 TYR A O 1
ATOM 726 N N . ALA A 1 94 ? 11.906 -15.645 -31.557 1.00 30.06 94 ALA A N 1
ATOM 727 C CA . ALA A 1 94 ? 12.481 -16.836 -32.174 1.00 30.06 94 ALA A CA 1
ATOM 728 C C . ALA A 1 94 ? 12.983 -17.727 -31.033 1.00 30.06 94 ALA A C 1
ATOM 730 O O . ALA A 1 94 ? 13.669 -17.175 -30.141 1.00 30.06 94 ALA A O 1
#

Radius of gyration: 20.04 Å; Cα contacts (8 Å, |Δi|>4): 28; chains: 1; bounding box: 40×35×54 Å

Sequence (94 aa):
MTARERMERKLLTKRGRALYKLRGQTIEPAFGQIKDGRGCDGFSRRGAKTADSEWSLMCTTHNLLKLWRSGKAKIGRVLGGMTAGVPIFAPVYA

Foldseek 3Di:
DDPVVVLVVLCVDPVSVVVVVVCCVVVVVLVCCLCVVPVPVDDPDDDPVNSVVVVVVSVVVSVVVVCVVVVVPPVPPPCPPDDDDDDPDDDDDD